Protein AF-A0A238UVA6-F1 (afdb_monomer_lite)

Structure (mmCIF, N/CA/C/O backbone):
data_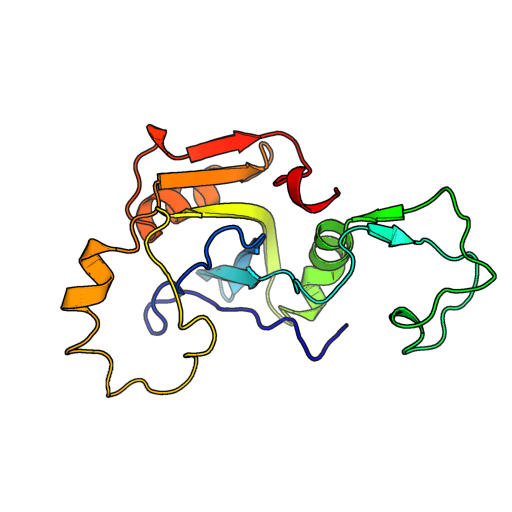AF-A0A238UVA6-F1
#
_entry.id   AF-A0A238UVA6-F1
#
loop_
_atom_site.group_PDB
_atom_site.id
_atom_site.type_symbol
_atom_site.label_atom_id
_atom_site.label_alt_id
_atom_site.label_comp_id
_atom_site.label_asym_id
_atom_site.label_entity_id
_atom_site.label_seq_id
_atom_site.pdbx_PDB_ins_code
_atom_site.Cartn_x
_atom_site.Cartn_y
_atom_site.Cartn_z
_atom_site.occupancy
_atom_site.B_iso_or_equiv
_atom_site.auth_seq_id
_atom_site.auth_comp_id
_atom_site.auth_asym_id
_atom_site.auth_atom_id
_atom_site.pdbx_PDB_model_num
ATOM 1 N N . MET A 1 1 ? 17.802 -3.949 1.733 1.00 54.19 1 MET A N 1
ATOM 2 C CA . MET A 1 1 ? 16.326 -3.912 1.688 1.00 54.19 1 MET A CA 1
ATOM 3 C C . MET A 1 1 ? 15.683 -3.205 2.889 1.00 54.19 1 MET A C 1
ATOM 5 O O . MET A 1 1 ? 14.629 -2.631 2.682 1.00 54.19 1 MET A O 1
ATOM 9 N N . LEU A 1 2 ? 16.267 -3.172 4.104 1.00 46.09 2 LEU A N 1
ATOM 10 C CA . LEU A 1 2 ? 15.584 -2.554 5.263 1.00 46.09 2 LEU A CA 1
ATOM 11 C C . LEU A 1 2 ? 15.647 -1.012 5.454 1.00 46.09 2 LEU A C 1
ATOM 13 O O . LEU A 1 2 ? 14.762 -0.526 6.142 1.00 46.09 2 LEU A O 1
ATOM 17 N N . PRO A 1 3 ? 16.572 -0.197 4.897 1.00 49.69 3 PRO A N 1
ATOM 18 C CA . PRO A 1 3 ? 16.581 1.239 5.224 1.00 49.69 3 PRO A CA 1
ATOM 19 C C . PRO A 1 3 ? 15.683 2.135 4.337 1.00 49.69 3 PRO A C 1
ATOM 21 O O . PRO A 1 3 ? 15.864 3.346 4.357 1.00 49.69 3 PRO A O 1
ATOM 24 N N . THR A 1 4 ? 14.744 1.599 3.540 1.00 63.38 4 THR A N 1
ATOM 25 C CA . THR A 1 4 ? 13.939 2.426 2.595 1.00 63.38 4 THR A CA 1
ATOM 26 C C . THR A 1 4 ? 12.427 2.184 2.653 1.00 63.38 4 THR A C 1
ATOM 28 O O . THR A 1 4 ? 11.661 2.999 2.150 1.00 63.38 4 THR A O 1
ATOM 31 N N . LEU A 1 5 ? 11.969 1.091 3.269 1.00 84.12 5 LEU A N 1
ATOM 32 C CA . LEU A 1 5 ? 10.541 0.789 3.379 1.00 84.12 5 LEU A CA 1
ATOM 33 C C . LEU A 1 5 ? 10.020 1.280 4.727 1.00 84.12 5 LEU A C 1
ATOM 35 O O . LEU A 1 5 ? 10.304 0.673 5.757 1.00 84.12 5 LEU A O 1
ATOM 39 N N . THR A 1 6 ? 9.240 2.356 4.703 1.00 85.50 6 THR A N 1
ATOM 40 C CA . THR A 1 6 ? 8.590 2.909 5.895 1.00 85.50 6 THR A CA 1
ATOM 41 C C . THR A 1 6 ? 7.079 2.743 5.764 1.00 85.50 6 THR A C 1
ATOM 43 O O . THR A 1 6 ? 6.469 3.430 4.937 1.00 85.50 6 THR A O 1
ATOM 46 N N . PRO A 1 7 ? 6.458 1.842 6.546 1.00 90.81 7 PRO A N 1
ATOM 47 C CA . PRO A 1 7 ? 5.009 1.777 6.655 1.00 90.81 7 PRO A CA 1
ATOM 48 C C . PRO A 1 7 ? 4.429 3.085 7.186 1.00 90.81 7 PRO A C 1
ATOM 50 O O . PRO A 1 7 ? 4.879 3.599 8.208 1.00 90.81 7 PRO A O 1
ATOM 53 N N . LEU A 1 8 ? 3.407 3.604 6.511 1.00 90.19 8 LEU A N 1
ATOM 54 C CA . LEU A 1 8 ? 2.611 4.730 6.989 1.00 90.19 8 LEU A CA 1
ATOM 55 C C . LEU A 1 8 ? 1.230 4.219 7.376 1.00 90.19 8 LEU A C 1
ATOM 57 O O . LEU A 1 8 ? 0.404 3.944 6.505 1.00 90.19 8 LEU A O 1
ATOM 61 N N . THR A 1 9 ? 1.015 4.055 8.677 1.00 89.00 9 THR A N 1
ATOM 62 C CA . THR A 1 9 ? -0.260 3.607 9.240 1.00 89.00 9 THR A CA 1
ATOM 63 C C . THR A 1 9 ? -1.228 4.773 9.361 1.00 89.00 9 THR A C 1
ATOM 65 O O . THR A 1 9 ? -0.865 5.844 9.838 1.00 89.00 9 THR A O 1
ATOM 68 N N . PHE A 1 10 ? -2.458 4.532 8.928 1.00 83.06 10 PHE A N 1
ATOM 69 C CA . PHE A 1 10 ? -3.597 5.413 9.102 1.00 83.06 10 PHE A CA 1
ATOM 70 C C . PHE A 1 10 ? -4.392 4.982 10.341 1.00 83.06 10 PHE A C 1
ATOM 72 O O . PHE A 1 10 ? -4.800 3.823 10.456 1.00 83.06 10 PHE A O 1
ATOM 79 N N . ASP A 1 11 ? -4.600 5.915 11.266 1.00 80.19 11 ASP A N 1
ATOM 80 C CA . ASP A 1 11 ? -5.385 5.736 12.489 1.00 80.19 11 ASP A CA 1
ATOM 81 C C . ASP A 1 11 ? -5.971 7.096 12.948 1.00 80.19 11 ASP A C 1
ATOM 83 O O . ASP A 1 11 ? -5.669 8.130 12.351 1.00 80.19 11 ASP A O 1
ATOM 87 N N . PRO A 1 12 ? -6.822 7.164 13.992 1.00 74.88 12 PRO A N 1
ATOM 88 C CA . PRO A 1 12 ? -7.400 8.438 14.436 1.00 74.88 12 PRO A CA 1
ATOM 89 C C . PRO A 1 12 ? -6.387 9.529 14.831 1.00 74.88 12 PRO A C 1
ATOM 91 O O . PRO A 1 12 ? -6.748 10.705 14.855 1.00 74.88 12 PRO A O 1
ATOM 94 N N . ALA A 1 13 ? -5.148 9.163 15.169 1.00 75.12 13 ALA A N 1
ATOM 95 C CA . ALA A 1 13 ? -4.071 10.094 15.497 1.00 75.12 13 ALA A CA 1
ATOM 96 C C . ALA A 1 13 ? -3.196 10.450 14.277 1.00 75.12 13 ALA A C 1
ATOM 98 O O . ALA A 1 13 ? -2.538 11.492 14.290 1.00 75.12 13 ALA A O 1
ATOM 99 N N . HIS A 1 14 ? -3.212 9.632 13.222 1.00 76.12 14 HIS A N 1
ATOM 100 C CA . HIS A 1 14 ? -2.408 9.790 12.013 1.00 76.12 14 HIS A CA 1
ATOM 101 C C . HIS A 1 14 ? -3.306 9.763 10.766 1.00 76.12 14 HIS A C 1
ATOM 103 O O . HIS A 1 14 ? -3.745 8.684 10.364 1.00 76.12 14 HIS A O 1
ATOM 109 N N . PRO A 1 15 ? -3.584 10.919 10.128 1.00 79.81 15 PRO A N 1
ATOM 110 C CA . PRO A 1 15 ? -4.474 10.983 8.972 1.00 79.81 15 PRO A CA 1
ATOM 111 C C . PRO A 1 15 ? -3.913 10.214 7.771 1.00 79.81 15 PRO A C 1
ATOM 113 O O . PRO A 1 15 ? -2.716 9.925 7.694 1.00 79.81 15 PRO A O 1
ATOM 116 N N . PHE A 1 16 ? -4.788 9.904 6.812 1.00 81.81 16 PHE A N 1
ATOM 117 C CA . PHE A 1 16 ? -4.413 9.126 5.638 1.00 81.81 16 PHE A CA 1
ATOM 118 C C . PHE A 1 16 ? -3.278 9.818 4.859 1.00 81.81 16 PHE A C 1
ATOM 120 O O . PHE A 1 16 ? -3.359 11.021 4.583 1.00 81.81 16 PHE A O 1
ATOM 127 N N . PRO A 1 17 ? -2.194 9.098 4.514 1.00 79.31 17 PRO A N 1
ATOM 128 C CA . PRO A 1 17 ? -1.012 9.722 3.941 1.00 79.31 17 PRO A CA 1
ATOM 129 C C . PRO A 1 17 ? -1.255 10.175 2.497 1.00 79.31 17 PRO A C 1
ATOM 131 O O . PRO A 1 17 ? -1.907 9.492 1.707 1.00 79.31 17 PRO A O 1
ATOM 134 N N . PHE A 1 18 ? -0.627 11.281 2.094 1.00 82.69 18 PHE A N 1
ATOM 135 C CA . PHE A 1 18 ? -0.629 11.701 0.692 1.00 82.69 18 PHE A CA 1
ATOM 136 C C . PHE A 1 18 ? 0.023 10.640 -0.207 1.00 82.69 18 PHE A C 1
ATOM 138 O O . PHE A 1 18 ? 1.206 10.337 -0.043 1.00 82.69 18 PHE A O 1
ATOM 145 N N . ILE A 1 19 ? -0.719 10.100 -1.181 1.00 86.06 19 ILE A N 1
ATOM 146 C CA . ILE A 1 19 ? -0.203 9.136 -2.169 1.00 86.06 19 ILE A CA 1
ATOM 147 C C . ILE A 1 19 ? 0.433 9.865 -3.360 1.00 86.06 19 ILE A C 1
ATOM 149 O O . ILE A 1 19 ? -0.250 10.638 -4.040 1.00 86.06 19 ILE A O 1
ATOM 153 N N . SER A 1 20 ? 1.715 9.600 -3.626 1.00 84.12 20 SER A N 1
ATOM 154 C CA . SER A 1 20 ? 2.446 10.148 -4.776 1.00 84.12 20 SER A CA 1
ATOM 155 C C . SER A 1 20 ? 1.806 9.732 -6.105 1.00 84.12 20 SER A C 1
ATOM 157 O O . SER A 1 20 ? 1.300 8.618 -6.237 1.00 84.12 20 SER A O 1
ATOM 159 N N . ASN A 1 21 ? 1.843 10.627 -7.093 1.00 88.31 21 ASN A N 1
ATOM 160 C CA . ASN A 1 21 ? 1.360 10.331 -8.439 1.00 88.31 21 ASN A CA 1
ATOM 161 C C . ASN A 1 21 ? 2.185 9.202 -9.071 1.00 88.31 21 ASN A C 1
ATOM 163 O O . ASN A 1 21 ? 3.404 9.207 -8.952 1.00 88.31 21 ASN A O 1
ATOM 167 N N . LEU A 1 22 ? 1.517 8.260 -9.734 1.00 89.69 22 LEU A N 1
ATOM 168 C CA . LEU A 1 22 ? 2.092 7.101 -10.419 1.00 89.69 22 LEU A CA 1
ATOM 169 C C . LEU A 1 22 ? 2.966 6.183 -9.547 1.00 89.69 22 LEU A C 1
ATOM 171 O O . LEU A 1 22 ? 3.536 5.226 -10.056 1.00 89.69 22 LEU A O 1
ATOM 175 N N . SER A 1 23 ? 3.013 6.395 -8.233 1.00 87.06 23 SER A N 1
ATOM 176 C CA . SER A 1 23 ? 3.750 5.526 -7.324 1.00 87.06 23 SER A CA 1
ATOM 177 C C . SER A 1 23 ? 2.975 4.240 -7.077 1.00 87.06 23 SER A C 1
ATOM 179 O O . SER A 1 23 ? 1.838 4.266 -6.599 1.00 87.06 23 SER A O 1
ATOM 181 N N . LEU A 1 24 ? 3.637 3.110 -7.310 1.00 93.19 24 LEU A N 1
ATOM 182 C CA . LEU A 1 24 ? 3.149 1.809 -6.875 1.00 93.19 24 LEU A CA 1
ATOM 183 C C . LEU A 1 24 ? 3.279 1.686 -5.351 1.00 93.19 24 LEU A C 1
ATOM 185 O O . LEU A 1 24 ? 4.289 2.082 -4.759 1.00 93.19 24 LEU A O 1
ATOM 189 N N . SER A 1 25 ? 2.238 1.178 -4.702 1.00 94.75 25 SER A N 1
ATOM 190 C CA . SER A 1 25 ? 2.169 1.029 -3.249 1.00 94.75 25 SER A CA 1
ATOM 191 C C . SER A 1 25 ? 1.503 -0.288 -2.861 1.00 94.75 25 SER A C 1
ATOM 193 O O . SER A 1 25 ? 0.709 -0.840 -3.618 1.00 94.75 25 SER A O 1
ATOM 195 N N . LEU A 1 26 ? 1.813 -0.770 -1.660 1.00 96.44 26 LEU A N 1
ATOM 196 C CA . LEU A 1 26 ? 1.077 -1.840 -0.996 1.00 96.44 26 LEU A CA 1
ATOM 197 C C . LEU A 1 26 ? 0.107 -1.239 0.015 1.00 96.44 26 LEU A C 1
ATOM 199 O O . LEU A 1 26 ? 0.479 -0.387 0.829 1.00 96.44 26 LEU A O 1
ATOM 203 N N . ALA A 1 27 ? -1.125 -1.710 -0.064 1.00 96.38 27 ALA A N 1
ATOM 204 C CA . ALA A 1 27 ? -2.200 -1.548 0.888 1.00 96.38 27 ALA A CA 1
ATOM 205 C C . ALA A 1 27 ? -2.146 -2.742 1.848 1.00 96.38 27 ALA A C 1
ATOM 207 O O . ALA A 1 27 ? -2.425 -3.867 1.442 1.00 96.38 27 ALA A O 1
ATOM 208 N N . VAL A 1 28 ? -1.742 -2.510 3.097 1.00 96.94 28 VAL A N 1
ATOM 209 C CA . VAL A 1 28 ? -1.584 -3.568 4.101 1.00 96.94 28 VAL A CA 1
ATOM 210 C C . VAL A 1 28 ? -2.660 -3.414 5.162 1.00 96.94 28 VAL A C 1
ATOM 212 O O . VAL A 1 28 ? -2.711 -2.400 5.860 1.00 96.94 28 VAL A O 1
ATOM 215 N N . LEU A 1 29 ? -3.514 -4.426 5.286 1.00 95.75 29 LEU A N 1
ATOM 216 C CA . LEU A 1 29 ? -4.506 -4.512 6.347 1.00 95.75 29 LEU A CA 1
ATOM 217 C C . LEU A 1 29 ? -3.936 -5.374 7.468 1.00 95.75 29 LEU A C 1
ATOM 219 O O . LEU A 1 29 ? -3.623 -6.545 7.261 1.00 95.75 29 LEU A O 1
ATOM 223 N N . THR A 1 30 ? -3.812 -4.804 8.659 1.00 96.12 30 THR A N 1
ATOM 224 C CA . THR A 1 30 ? -3.356 -5.523 9.853 1.00 96.12 30 THR A CA 1
ATOM 225 C C . THR A 1 30 ? -4.430 -5.524 10.928 1.00 96.12 30 THR A C 1
ATOM 227 O O . THR A 1 30 ? -5.334 -4.688 10.904 1.00 96.12 30 THR A O 1
ATOM 230 N N . VAL A 1 31 ? -4.343 -6.454 11.874 1.00 95.19 31 VAL A N 1
ATOM 231 C CA . VAL A 1 31 ? -5.136 -6.445 13.103 1.00 95.19 31 VAL A CA 1
ATOM 232 C C . VAL A 1 31 ? -4.217 -6.473 14.320 1.00 95.19 31 VAL A C 1
ATOM 234 O O . VAL A 1 31 ? -3.269 -7.254 14.397 1.00 95.19 31 VAL A O 1
ATOM 237 N N . ASP A 1 32 ? -4.513 -5.581 15.259 1.00 92.88 32 ASP A N 1
ATOM 238 C CA . ASP A 1 32 ? -3.768 -5.362 16.496 1.00 92.88 32 ASP A CA 1
ATOM 239 C C . ASP A 1 32 ? -4.780 -5.179 17.634 1.00 92.88 32 ASP A C 1
ATOM 241 O O . ASP A 1 32 ? -5.630 -4.287 17.569 1.00 92.88 32 ASP A O 1
ATOM 245 N N . ASP A 1 33 ? -4.773 -6.086 18.614 1.00 91.12 33 ASP A N 1
ATOM 246 C CA . ASP A 1 33 ? -5.761 -6.153 19.705 1.00 91.12 33 ASP A CA 1
ATOM 247 C C . ASP A 1 33 ? -7.231 -6.049 19.235 1.00 91.12 33 ASP A C 1
ATOM 249 O O . ASP A 1 33 ? -8.069 -5.360 19.818 1.00 91.12 33 ASP A O 1
ATOM 253 N N . GLY A 1 34 ? -7.557 -6.731 18.130 1.00 91.06 34 GLY A N 1
ATOM 254 C CA . GLY A 1 34 ? -8.903 -6.745 17.539 1.00 91.06 34 GLY A CA 1
ATOM 255 C C . GLY A 1 34 ? -9.274 -5.484 16.751 1.00 91.06 34 GLY A C 1
ATOM 256 O O . GLY A 1 34 ? -10.367 -5.417 16.189 1.00 91.06 34 GLY A O 1
ATOM 257 N N . THR A 1 35 ? -8.373 -4.504 16.662 1.00 91.12 35 THR A N 1
ATOM 258 C CA . THR A 1 35 ? -8.554 -3.289 15.864 1.00 91.12 35 THR A CA 1
ATOM 259 C C . THR A 1 35 ? -7.849 -3.442 14.524 1.00 91.12 35 THR A C 1
ATOM 261 O O . THR A 1 35 ? -6.638 -3.663 14.476 1.00 91.12 35 THR A O 1
ATOM 264 N N . LYS A 1 36 ? -8.594 -3.307 13.422 1.00 92.25 36 LYS A N 1
ATOM 265 C CA . LYS A 1 36 ? -8.004 -3.276 12.080 1.00 92.25 36 LYS A CA 1
ATOM 266 C C . LYS A 1 36 ? -7.294 -1.945 11.839 1.00 92.25 36 LYS A C 1
ATOM 268 O O . LYS A 1 36 ? -7.835 -0.889 12.162 1.00 92.25 36 LYS A O 1
ATOM 273 N N . LYS A 1 37 ? -6.105 -1.998 11.245 1.00 91.94 37 LYS A N 1
ATOM 274 C CA . LYS A 1 37 ? -5.305 -0.834 10.854 1.00 91.94 37 LYS A CA 1
ATOM 275 C C . LYS A 1 37 ? -4.917 -0.954 9.393 1.00 91.94 37 LYS A C 1
ATOM 277 O O . LYS A 1 37 ? -4.526 -2.028 8.935 1.00 91.94 37 LYS A O 1
ATOM 282 N N . PHE A 1 38 ? -5.005 0.162 8.683 1.00 92.75 38 PHE A N 1
ATOM 283 C CA . PHE A 1 38 ? -4.548 0.253 7.308 1.00 92.75 38 PHE A CA 1
ATOM 284 C C . PHE A 1 38 ? -3.181 0.919 7.260 1.00 92.75 38 PHE A C 1
ATOM 286 O O . PHE A 1 38 ? -2.974 1.962 7.880 1.00 92.75 38 PHE A O 1
ATOM 293 N N . SER A 1 39 ? -2.266 0.357 6.482 1.00 93.69 39 SER A N 1
ATOM 294 C CA . SER A 1 39 ? -0.935 0.914 6.313 1.00 93.69 39 SER A CA 1
ATOM 295 C C . SER A 1 39 ? -0.528 0.915 4.851 1.00 93.69 39 SER A C 1
ATOM 297 O O . SER A 1 39 ? -0.695 -0.067 4.133 1.00 93.69 39 SER A O 1
ATOM 299 N N . ARG A 1 40 ? 0.071 2.021 4.417 1.00 93.69 40 ARG A N 1
ATOM 300 C CA . ARG A 1 40 ? 0.687 2.129 3.098 1.00 93.69 40 ARG A CA 1
ATOM 301 C C . ARG A 1 40 ? 2.166 1.789 3.175 1.00 93.69 40 ARG A C 1
ATOM 303 O O . ARG A 1 40 ? 2.892 2.395 3.961 1.00 93.69 40 ARG A O 1
ATOM 310 N N . VAL A 1 41 ? 2.643 0.952 2.260 1.00 94.38 41 VAL A N 1
ATOM 311 C CA . VAL A 1 41 ? 4.077 0.794 1.980 1.00 94.38 41 VAL A CA 1
ATOM 312 C C . VAL A 1 41 ? 4.349 1.240 0.546 1.00 94.38 41 VAL A C 1
ATOM 314 O O . VAL A 1 41 ? 3.907 0.596 -0.399 1.00 94.38 41 VAL A O 1
ATOM 317 N N . LYS A 1 42 ? 5.063 2.357 0.366 1.00 92.50 42 LYS A N 1
ATOM 318 C CA . LYS A 1 42 ? 5.469 2.824 -0.969 1.00 92.50 42 LYS A CA 1
ATOM 319 C C . LYS A 1 42 ? 6.599 1.938 -1.497 1.00 92.50 42 LYS A C 1
ATOM 321 O O . LYS A 1 42 ? 7.553 1.665 -0.765 1.00 92.50 42 LYS A O 1
ATOM 326 N N . LEU A 1 43 ? 6.512 1.520 -2.759 1.00 91.19 43 LEU A N 1
ATOM 327 C CA . LEU A 1 43 ? 7.617 0.822 -3.406 1.00 91.19 43 LEU A CA 1
ATOM 328 C C . LEU A 1 43 ? 8.770 1.793 -3.712 1.00 91.19 43 LEU A C 1
ATOM 330 O O . LEU A 1 43 ? 8.524 2.922 -4.140 1.00 91.19 43 LEU A O 1
ATOM 334 N N . PRO A 1 44 ? 10.031 1.378 -3.505 1.00 87.62 44 PRO A N 1
ATOM 335 C CA . PRO A 1 44 ? 11.183 2.216 -3.790 1.00 87.62 44 PRO A CA 1
ATOM 336 C C . PRO A 1 44 ? 11.405 2.317 -5.303 1.00 87.62 44 PRO A C 1
ATOM 338 O O . PRO A 1 44 ? 11.697 1.324 -5.962 1.00 87.62 44 PRO A O 1
ATOM 341 N N . GLU A 1 45 ? 11.304 3.532 -5.840 1.00 83.00 45 GLU A N 1
ATOM 342 C CA . GLU A 1 45 ? 11.483 3.832 -7.272 1.00 83.00 45 GLU A CA 1
ATOM 343 C C . GLU A 1 45 ? 12.961 3.824 -7.701 1.00 83.00 45 GLU A C 1
ATOM 345 O O . GLU A 1 45 ? 13.282 3.684 -8.875 1.00 83.00 45 GLU A O 1
ATOM 350 N N . ASN A 1 46 ? 13.891 3.917 -6.746 1.00 80.81 46 ASN A N 1
ATOM 351 C CA . ASN A 1 46 ? 15.333 3.833 -6.991 1.00 80.81 46 ASN A CA 1
ATOM 352 C C . ASN A 1 46 ? 15.849 2.386 -7.124 1.00 80.81 46 ASN A C 1
ATOM 354 O O . ASN A 1 46 ? 17.057 2.152 -7.045 1.00 80.81 46 ASN A O 1
ATOM 358 N N . ARG A 1 47 ? 14.951 1.405 -7.263 1.00 80.62 47 ARG A N 1
ATOM 359 C CA . ARG A 1 47 ? 15.269 -0.021 -7.374 1.00 80.62 47 ARG A CA 1
ATOM 360 C C . ARG A 1 47 ? 14.634 -0.600 -8.639 1.00 80.62 47 ARG A C 1
ATOM 362 O O . ARG A 1 47 ? 13.493 -0.257 -8.938 1.00 80.62 47 ARG A O 1
ATOM 369 N N . PRO A 1 48 ? 15.319 -1.512 -9.357 1.00 85.69 48 PRO A N 1
ATOM 370 C CA . PRO A 1 48 ? 14.703 -2.231 -10.463 1.00 85.69 48 PRO A CA 1
ATOM 371 C C . PRO A 1 48 ? 13.453 -2.973 -9.993 1.00 85.69 48 PRO A C 1
ATOM 373 O O . PRO A 1 48 ? 13.482 -3.690 -8.990 1.00 85.69 48 PRO A O 1
ATOM 376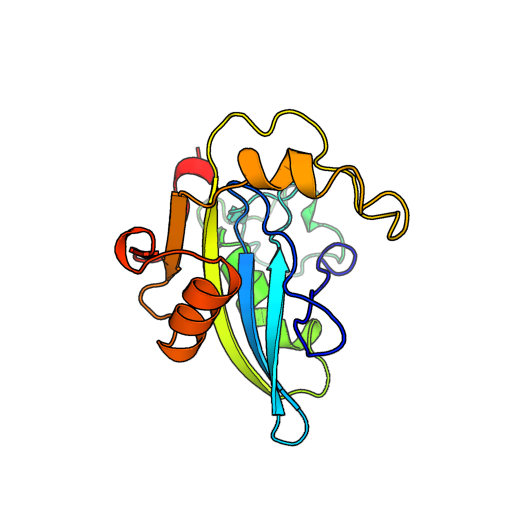 N N . ARG A 1 49 ? 12.357 -2.821 -10.739 1.00 87.94 49 ARG A N 1
ATOM 377 C CA . ARG A 1 49 ? 11.100 -3.506 -10.431 1.00 87.94 49 ARG A CA 1
ATOM 378 C C . ARG A 1 49 ? 11.162 -5.010 -10.717 1.00 87.94 49 ARG A C 1
ATOM 380 O O . ARG A 1 49 ? 10.459 -5.782 -10.071 1.00 87.94 49 ARG A O 1
ATOM 387 N N . LEU A 1 50 ? 1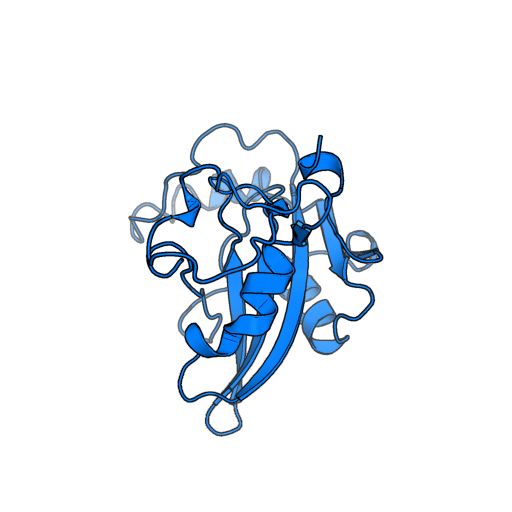2.020 -5.431 -11.647 1.00 88.56 50 LEU A N 1
ATOM 388 C CA . LEU A 1 50 ? 12.381 -6.832 -11.866 1.00 88.56 50 LEU A CA 1
ATOM 389 C C . LEU A 1 50 ? 13.712 -7.126 -11.182 1.00 88.56 50 LEU A C 1
ATOM 391 O O . LEU A 1 50 ? 14.747 -6.575 -11.551 1.00 88.56 50 LEU A O 1
ATOM 395 N N . ILE A 1 51 ? 13.676 -8.012 -10.195 1.00 86.00 51 ILE A N 1
ATOM 396 C CA . ILE A 1 51 ? 14.853 -8.469 -9.465 1.00 86.00 51 ILE A CA 1
ATOM 397 C C . ILE A 1 51 ? 15.288 -9.805 -10.079 1.00 86.00 51 ILE A C 1
ATOM 399 O O . ILE A 1 51 ? 14.482 -10.740 -10.087 1.00 86.00 51 ILE A O 1
ATOM 403 N N . PRO A 1 52 ? 16.524 -9.927 -10.595 1.00 84.31 52 PRO A N 1
ATOM 404 C CA . PRO A 1 52 ? 17.018 -11.191 -11.126 1.00 84.31 52 PRO A CA 1
ATOM 405 C C . PRO A 1 52 ? 17.142 -12.232 -10.011 1.00 84.31 52 PRO A C 1
ATOM 407 O O . PRO A 1 52 ? 17.591 -11.929 -8.902 1.00 84.31 52 PRO A O 1
ATOM 410 N N . ILE A 1 53 ? 16.759 -13.470 -10.314 1.00 81.94 53 ILE A N 1
ATOM 411 C CA . ILE A 1 53 ? 16.972 -14.609 -9.425 1.00 81.94 53 ILE A CA 1
ATOM 412 C C . ILE A 1 53 ? 18.386 -15.132 -9.670 1.00 81.94 53 ILE A C 1
ATOM 414 O O . ILE A 1 53 ? 18.793 -15.408 -10.797 1.00 81.94 53 ILE A O 1
ATOM 418 N N . VAL A 1 54 ? 19.145 -15.247 -8.590 1.00 72.00 54 VAL A N 1
ATOM 419 C CA . VAL A 1 54 ? 20.523 -15.731 -8.607 1.00 72.00 54 VAL A CA 1
ATOM 420 C C . VAL A 1 54 ? 20.563 -17.109 -7.970 1.00 72.00 54 VAL A C 1
ATOM 422 O O . VAL A 1 54 ? 20.014 -17.314 -6.886 1.00 72.00 54 VAL A O 1
ATOM 425 N N . ASP A 1 55 ? 21.201 -18.059 -8.645 1.00 64.00 55 ASP A N 1
ATOM 426 C CA . ASP A 1 55 ? 21.402 -19.392 -8.092 1.00 64.00 55 ASP A CA 1
ATOM 427 C C . ASP A 1 55 ? 22.619 -19.353 -7.145 1.00 64.00 55 ASP A C 1
ATOM 429 O O . ASP A 1 55 ? 23.749 -19.120 -7.574 1.00 64.00 55 ASP A O 1
ATOM 433 N N . GLY A 1 56 ? 22.393 -19.551 -5.838 1.00 62.22 56 GLY A N 1
ATOM 434 C CA . GLY A 1 56 ? 23.441 -19.582 -4.802 1.00 62.22 56 GLY A CA 1
ATOM 435 C C . GLY A 1 56 ? 23.229 -18.601 -3.639 1.00 62.22 56 GLY A C 1
ATOM 436 O O . GLY A 1 56 ? 22.222 -17.900 -3.562 1.00 62.22 56 GLY A O 1
ATOM 437 N N . GLU A 1 57 ? 24.172 -18.560 -2.690 1.00 56.41 57 GLU A N 1
ATOM 438 C CA . GLU A 1 57 ? 24.135 -17.593 -1.584 1.00 56.41 57 GLU A CA 1
ATOM 439 C C . GLU A 1 57 ? 24.431 -16.179 -2.097 1.00 56.41 57 GLU A C 1
ATOM 441 O O . GLU A 1 57 ? 25.513 -15.903 -2.613 1.00 56.41 57 GLU A O 1
ATOM 446 N N . VAL A 1 58 ? 23.482 -15.260 -1.911 1.00 57.16 58 VAL A N 1
ATOM 447 C CA . VAL A 1 58 ? 23.681 -13.834 -2.197 1.00 57.16 58 VAL A CA 1
ATOM 448 C C . VAL A 1 58 ? 24.332 -13.184 -0.979 1.00 57.16 58 VAL A C 1
ATOM 450 O O . VAL A 1 58 ? 23.714 -13.164 0.093 1.00 57.16 58 VAL A O 1
ATOM 453 N N . PRO A 1 59 ? 25.545 -12.613 -1.089 1.00 54.28 59 PRO A N 1
ATOM 454 C CA . PRO A 1 59 ? 26.125 -11.850 0.006 1.00 54.28 59 PRO A CA 1
ATOM 455 C C . PRO A 1 59 ? 25.187 -10.700 0.400 1.00 54.28 59 PRO A C 1
ATOM 457 O O . PRO A 1 59 ? 24.656 -9.994 -0.464 1.00 54.28 59 PRO A O 1
ATOM 460 N N . ARG A 1 60 ? 24.976 -10.479 1.707 1.00 53.41 60 ARG A N 1
ATOM 461 C CA . ARG A 1 60 ? 24.200 -9.322 2.194 1.00 53.41 60 ARG A CA 1
ATOM 462 C C . ARG A 1 60 ? 24.789 -8.036 1.609 1.00 53.41 60 ARG A C 1
ATOM 464 O O . ARG A 1 60 ? 25.907 -7.673 1.948 1.00 53.41 60 ARG A O 1
ATOM 471 N N . GLY A 1 61 ? 24.013 -7.351 0.769 1.00 54.03 61 GLY A N 1
ATOM 472 C CA . GLY A 1 61 ? 24.414 -6.097 0.119 1.00 54.03 61 GLY A CA 1
ATOM 473 C C . GLY A 1 61 ? 24.706 -6.202 -1.381 1.00 54.03 61 GLY A C 1
ATOM 474 O O . GLY A 1 61 ? 24.851 -5.169 -2.016 1.00 54.03 61 GLY A O 1
ATOM 475 N N . ALA A 1 62 ? 24.714 -7.400 -1.975 1.00 52.88 62 ALA A N 1
ATOM 476 C CA . ALA A 1 62 ? 25.019 -7.584 -3.401 1.00 52.88 62 ALA A CA 1
ATOM 477 C C . ALA A 1 62 ? 23.849 -7.285 -4.365 1.00 52.88 62 ALA A C 1
ATOM 479 O O . ALA A 1 62 ? 23.994 -7.451 -5.567 1.00 52.88 62 ALA A O 1
ATOM 480 N N . ILE A 1 63 ? 22.694 -6.825 -3.869 1.00 53.41 63 ILE A N 1
ATOM 481 C CA . ILE A 1 63 ? 21.544 -6.438 -4.715 1.00 53.41 63 ILE A CA 1
ATOM 482 C C . ILE A 1 63 ? 21.820 -5.222 -5.614 1.00 53.41 63 ILE A C 1
ATOM 484 O O . ILE A 1 63 ? 21.027 -4.949 -6.509 1.00 53.41 63 ILE A O 1
ATOM 488 N N . ASP A 1 64 ? 22.908 -4.495 -5.357 1.00 51.03 64 ASP A N 1
ATOM 489 C CA . ASP A 1 64 ? 23.325 -3.324 -6.136 1.00 51.03 64 ASP A CA 1
ATOM 490 C C . ASP A 1 64 ? 24.367 -3.672 -7.221 1.00 51.03 64 ASP A C 1
ATOM 492 O O . ASP A 1 64 ? 24.710 -2.819 -8.034 1.00 51.03 64 ASP A O 1
ATOM 496 N N . GLU A 1 65 ? 24.835 -4.926 -7.278 1.00 52.69 65 GLU A N 1
ATOM 497 C CA . GLU A 1 65 ? 25.843 -5.399 -8.232 1.00 52.69 65 GLU A CA 1
ATOM 498 C C . GLU A 1 65 ? 25.258 -6.531 -9.102 1.00 52.69 65 GLU A C 1
ATOM 500 O O . GLU A 1 65 ? 24.666 -7.477 -8.569 1.00 52.69 65 GLU A O 1
ATOM 505 N N . PRO A 1 66 ? 25.428 -6.500 -10.437 1.00 51.88 66 PRO A N 1
ATOM 506 C CA . PRO A 1 66 ? 25.030 -7.608 -11.296 1.00 51.88 66 PRO A CA 1
ATOM 507 C C . PRO A 1 66 ? 25.757 -8.888 -10.868 1.00 51.88 66 PRO A C 1
ATOM 509 O O . PRO A 1 66 ? 26.977 -9.010 -10.990 1.00 51.88 66 PRO A O 1
ATOM 512 N N . SER A 1 67 ? 25.012 -9.862 -10.351 1.00 54.09 67 SER A N 1
ATOM 513 C CA . SER A 1 67 ? 25.583 -11.160 -10.002 1.00 54.09 67 SER A CA 1
ATOM 514 C C . SER A 1 67 ? 25.987 -11.890 -11.279 1.00 54.09 67 SER A C 1
ATOM 516 O O . SER A 1 67 ? 25.148 -12.170 -12.129 1.00 54.09 67 SER A O 1
ATOM 518 N N . GLN A 1 68 ? 27.264 -12.262 -11.396 1.00 54.47 68 GLN A N 1
ATOM 519 C CA . GLN A 1 68 ? 27.783 -13.039 -12.537 1.00 54.47 68 GLN A CA 1
ATOM 520 C C . GLN A 1 68 ? 27.151 -14.443 -12.662 1.00 54.47 68 GLN A C 1
ATOM 522 O O . GLN A 1 68 ? 27.360 -15.120 -13.663 1.00 54.47 68 GLN A O 1
ATOM 527 N N . HIS A 1 69 ? 26.382 -14.865 -11.652 1.00 52.81 69 HIS A N 1
ATOM 528 C CA . HIS A 1 69 ? 25.658 -16.138 -11.572 1.00 52.81 69 HIS A CA 1
ATOM 529 C C . HIS A 1 69 ? 24.127 -15.953 -11.577 1.00 52.81 69 HIS A C 1
ATOM 531 O O . HIS A 1 69 ? 23.397 -16.840 -11.141 1.00 52.81 69 HIS A O 1
ATOM 537 N N . ALA A 1 70 ? 23.625 -14.789 -12.005 1.00 59.44 70 ALA A N 1
ATOM 538 C CA . ALA A 1 70 ? 22.196 -14.627 -12.250 1.00 59.44 70 ALA A CA 1
ATOM 539 C C . ALA A 1 70 ? 21.779 -15.515 -13.425 1.00 59.44 70 ALA A C 1
ATOM 541 O O . ALA A 1 70 ? 22.387 -15.448 -14.495 1.00 59.44 70 ALA A O 1
ATOM 542 N N . ASP A 1 71 ? 20.743 -16.329 -13.226 1.00 59.88 71 ASP A N 1
ATOM 543 C CA . ASP A 1 71 ? 20.088 -17.001 -14.340 1.00 59.88 71 ASP A CA 1
ATOM 544 C C . ASP A 1 71 ? 19.357 -15.911 -15.134 1.00 59.88 71 ASP A C 1
ATOM 546 O O . ASP A 1 71 ? 18.384 -15.324 -14.652 1.00 59.88 71 ASP A O 1
ATOM 550 N N . ALA A 1 72 ? 19.896 -15.568 -16.306 1.00 62.94 72 ALA A N 1
ATOM 551 C CA . ALA A 1 72 ? 19.515 -14.379 -17.072 1.00 62.94 72 ALA A CA 1
ATOM 552 C C . ALA A 1 72 ? 18.035 -14.362 -17.498 1.00 62.94 72 ALA A C 1
ATOM 554 O O . ALA A 1 72 ? 17.535 -13.314 -17.903 1.00 62.94 72 ALA A O 1
ATOM 555 N N . ASP A 1 73 ? 17.340 -15.493 -17.358 1.00 74.31 73 ASP A N 1
ATOM 556 C CA . ASP A 1 73 ? 15.953 -15.678 -17.776 1.00 74.31 73 ASP A CA 1
ATOM 557 C C . ASP A 1 73 ? 14.950 -15.708 -16.604 1.00 74.31 73 ASP A C 1
ATOM 559 O O . ASP A 1 73 ? 13.746 -15.857 -16.826 1.00 74.31 73 ASP A O 1
ATOM 563 N N . LYS A 1 74 ? 15.398 -15.566 -15.345 1.00 83.38 74 LYS A N 1
ATOM 564 C CA . LYS A 1 74 ? 14.524 -15.647 -14.160 1.00 83.38 74 LYS A CA 1
ATOM 565 C C . LYS A 1 74 ? 14.492 -14.345 -13.370 1.00 83.38 74 LYS A C 1
ATOM 567 O O . LYS A 1 74 ? 15.502 -13.889 -12.841 1.00 83.38 74 LYS A O 1
ATOM 572 N N . PHE A 1 75 ? 13.290 -13.805 -13.189 1.00 86.88 75 PHE A N 1
ATOM 573 C CA . PHE A 1 75 ? 13.056 -12.574 -12.438 1.00 86.88 75 PHE A CA 1
ATOM 574 C C . PHE A 1 75 ? 11.881 -12.725 -11.476 1.00 86.88 75 PHE A C 1
ATOM 576 O O . PHE A 1 75 ? 10.952 -13.496 -11.715 1.00 86.88 75 PHE A O 1
ATOM 583 N N . VAL A 1 76 ? 11.904 -11.936 -10.406 1.00 90.44 76 VAL A N 1
ATOM 584 C CA . VAL A 1 76 ? 10.776 -11.740 -9.495 1.00 90.44 76 VAL A CA 1
ATOM 585 C C . VAL A 1 76 ? 10.441 -10.254 -9.400 1.00 90.44 76 VAL A C 1
ATOM 587 O O . VAL A 1 76 ? 11.319 -9.394 -9.466 1.00 90.44 76 VAL A O 1
ATOM 590 N N . ARG A 1 77 ? 9.154 -9.941 -9.260 1.00 92.06 77 ARG A N 1
ATOM 591 C CA . ARG A 1 77 ? 8.672 -8.567 -9.104 1.00 92.06 77 ARG A CA 1
ATOM 592 C C . ARG A 1 77 ? 9.020 -8.026 -7.714 1.00 92.06 77 ARG A C 1
ATOM 594 O O . ARG A 1 77 ? 8.849 -8.733 -6.720 1.00 92.06 77 ARG A O 1
ATOM 601 N N . LEU A 1 78 ? 9.461 -6.774 -7.635 1.00 91.62 78 LEU A N 1
ATOM 602 C CA . LEU A 1 78 ? 9.805 -6.101 -6.380 1.00 91.62 78 LEU A CA 1
ATOM 603 C C . LEU A 1 78 ? 8.616 -6.071 -5.411 1.00 91.62 78 LEU A C 1
ATOM 605 O O . LEU A 1 78 ? 8.787 -6.395 -4.237 1.00 91.62 78 LEU A O 1
ATOM 609 N N . GLU A 1 79 ? 7.413 -5.756 -5.899 1.00 93.56 79 GLU A N 1
ATOM 610 C CA . GLU A 1 79 ? 6.185 -5.787 -5.097 1.00 93.56 79 GLU A CA 1
ATOM 611 C C . GLU A 1 79 ? 5.936 -7.164 -4.478 1.00 93.56 79 GLU A C 1
ATOM 613 O O . GLU A 1 79 ? 5.610 -7.246 -3.298 1.00 93.56 79 GLU A O 1
ATOM 618 N N . ALA A 1 80 ? 6.180 -8.243 -5.227 1.00 93.75 80 ALA A N 1
ATOM 619 C CA . ALA A 1 80 ? 5.977 -9.606 -4.754 1.00 93.75 80 ALA A CA 1
ATOM 620 C C . ALA A 1 80 ? 7.001 -9.982 -3.675 1.00 93.75 80 ALA A C 1
ATOM 622 O O . ALA A 1 80 ? 6.649 -10.622 -2.686 1.00 93.75 80 ALA A O 1
ATOM 623 N N . VAL A 1 81 ? 8.259 -9.544 -3.816 1.00 93.38 81 VAL A N 1
ATOM 624 C CA . VAL A 1 81 ? 9.285 -9.737 -2.778 1.00 93.38 81 VAL A CA 1
ATOM 625 C C . VAL A 1 81 ? 8.911 -8.992 -1.500 1.00 93.38 81 VAL A C 1
ATOM 627 O O . VAL A 1 81 ? 9.033 -9.557 -0.413 1.00 93.38 81 VAL A O 1
ATOM 630 N N . ILE A 1 82 ? 8.446 -7.745 -1.606 1.00 94.06 82 ILE A N 1
ATOM 631 C CA . ILE A 1 82 ? 8.044 -6.958 -0.435 1.00 94.06 82 ILE A CA 1
ATOM 632 C C . ILE A 1 82 ? 6.804 -7.576 0.218 1.00 94.06 82 ILE A C 1
ATOM 634 O O . ILE A 1 82 ? 6.816 -7.788 1.427 1.00 94.06 82 ILE A O 1
ATOM 638 N N . ALA A 1 83 ? 5.778 -7.926 -0.563 1.00 95.12 83 ALA A N 1
ATOM 639 C CA . ALA A 1 83 ? 4.551 -8.543 -0.066 1.00 95.12 83 ALA A CA 1
ATOM 640 C C . ALA A 1 83 ? 4.827 -9.882 0.638 1.00 95.12 83 ALA A C 1
ATOM 642 O O . ALA A 1 83 ? 4.371 -10.092 1.759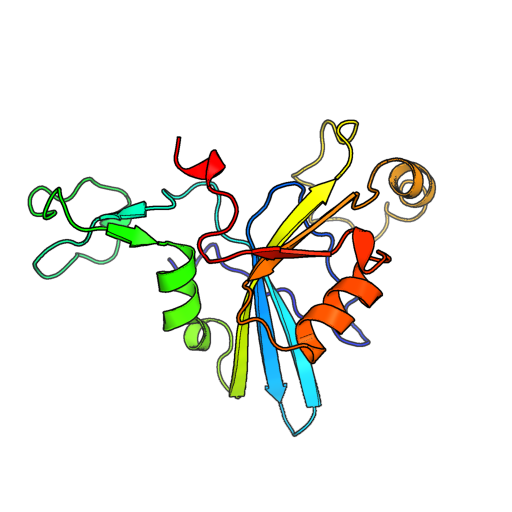 1.00 95.12 83 ALA A O 1
ATOM 643 N N . ALA A 1 84 ? 5.669 -10.745 0.058 1.00 95.00 84 ALA A N 1
ATOM 644 C CA . ALA A 1 84 ? 6.063 -12.017 0.672 1.00 95.00 84 ALA A CA 1
ATOM 645 C C . ALA A 1 84 ? 6.834 -11.850 1.997 1.00 95.00 84 ALA A C 1
ATOM 647 O O . ALA A 1 84 ? 6.890 -12.774 2.806 1.00 95.00 84 ALA A O 1
ATOM 648 N N . ASN A 1 85 ? 7.431 -10.677 2.229 1.00 94.88 85 ASN A N 1
ATOM 649 C CA . ASN A 1 85 ? 8.206 -10.358 3.428 1.00 94.88 85 ASN A CA 1
ATOM 650 C C . ASN A 1 85 ? 7.547 -9.266 4.289 1.00 94.88 85 ASN A C 1
ATOM 652 O O . ASN A 1 85 ? 8.201 -8.701 5.168 1.00 94.88 85 ASN A O 1
ATOM 656 N N . VAL A 1 86 ? 6.260 -8.970 4.070 1.00 95.56 86 VAL A N 1
ATOM 657 C CA . VAL A 1 86 ? 5.559 -7.842 4.705 1.00 95.56 86 VAL A CA 1
ATOM 658 C C . VAL A 1 86 ? 5.564 -7.927 6.235 1.00 95.56 86 VAL A C 1
ATOM 660 O O . VAL A 1 86 ? 5.682 -6.908 6.908 1.00 95.56 86 VAL A O 1
ATOM 663 N N . ASN A 1 87 ? 5.584 -9.137 6.799 1.00 94.38 87 ASN A N 1
ATOM 664 C CA . ASN A 1 87 ? 5.673 -9.372 8.246 1.00 94.38 87 ASN A CA 1
ATOM 665 C C . ASN A 1 87 ? 6.933 -8.768 8.897 1.00 94.38 87 ASN A C 1
ATOM 667 O O . ASN A 1 87 ? 6.927 -8.474 10.089 1.00 94.38 87 ASN A O 1
ATOM 671 N N . LEU A 1 88 ? 8.014 -8.551 8.136 1.00 93.56 88 LEU A N 1
ATOM 672 C CA . LEU A 1 88 ? 9.213 -7.872 8.644 1.00 93.56 88 LEU A CA 1
ATOM 673 C C . LEU A 1 88 ? 8.980 -6.372 8.885 1.00 93.56 88 LEU A C 1
ATOM 675 O O . LEU A 1 88 ? 9.696 -5.768 9.680 1.00 93.56 88 LEU A O 1
ATOM 679 N N . LEU A 1 89 ? 8.007 -5.777 8.188 1.00 93.44 89 LEU A N 1
ATOM 680 C CA . LEU A 1 89 ? 7.616 -4.374 8.333 1.00 93.44 89 LEU A CA 1
ATOM 681 C C . LEU A 1 89 ? 6.553 -4.173 9.419 1.00 93.44 89 LEU A C 1
ATOM 683 O O . LEU A 1 89 ? 6.454 -3.085 9.980 1.00 93.44 89 LEU A O 1
ATOM 687 N N . PHE A 1 90 ? 5.791 -5.221 9.729 1.00 94.38 90 PHE A N 1
ATOM 688 C CA . PHE A 1 90 ? 4.699 -5.207 10.699 1.00 94.38 90 PHE A CA 1
ATOM 689 C C . PHE A 1 90 ? 4.933 -6.254 11.795 1.00 94.38 90 PHE A C 1
ATOM 691 O O . PHE A 1 90 ? 4.179 -7.222 11.907 1.00 94.38 90 PHE A O 1
ATOM 698 N N . PRO A 1 91 ? 6.000 -6.107 12.604 1.00 91.88 91 PRO A N 1
ATOM 699 C CA . PRO A 1 91 ? 6.265 -7.055 13.670 1.00 91.88 91 PRO A CA 1
ATOM 700 C C . PRO A 1 91 ? 5.166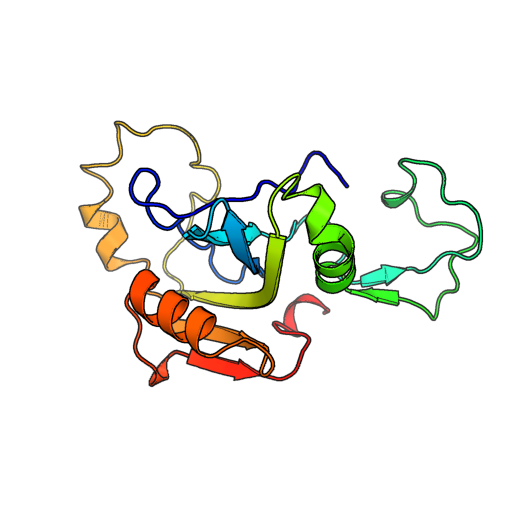 -6.969 14.736 1.00 91.88 91 PRO A C 1
ATOM 702 O O . PRO A 1 91 ? 4.762 -5.879 15.137 1.00 91.88 91 PRO A O 1
ATOM 705 N N . ASN A 1 92 ? 4.762 -8.125 15.262 1.00 92.69 92 ASN A N 1
ATOM 706 C CA . ASN A 1 92 ? 3.812 -8.273 16.375 1.00 92.69 92 ASN A CA 1
ATOM 707 C C . ASN A 1 92 ? 2.340 -7.953 16.069 1.00 92.69 92 ASN A C 1
ATOM 709 O O . ASN A 1 92 ? 1.543 -7.922 17.000 1.00 92.69 92 ASN A O 1
ATOM 713 N N . VAL A 1 93 ? 1.968 -7.770 14.805 1.00 95.25 93 VAL A N 1
ATOM 714 C CA . VAL A 1 93 ? 0.561 -7.680 14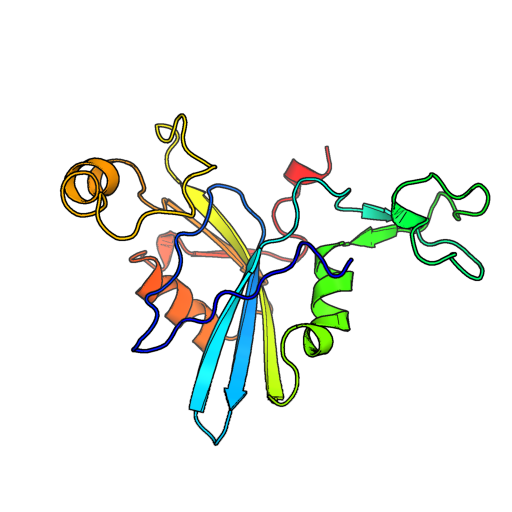.387 1.00 95.25 93 VAL A CA 1
ATOM 715 C C . VAL A 1 93 ? 0.266 -8.756 13.349 1.00 95.25 93 VAL A C 1
ATOM 717 O O . VAL A 1 93 ? 1.173 -9.242 12.671 1.00 95.25 93 VAL A O 1
ATOM 720 N N . GLU A 1 94 ? -0.995 -9.156 13.229 1.00 96.75 94 GLU A N 1
ATOM 721 C CA . GLU A 1 94 ? -1.413 -10.105 12.197 1.00 96.75 94 GLU A CA 1
ATOM 722 C C . GLU A 1 94 ? -1.727 -9.342 10.906 1.00 96.75 94 GLU A C 1
ATOM 724 O O . GLU A 1 94 ? -2.511 -8.393 10.910 1.00 96.75 94 GLU A O 1
ATOM 729 N N . VAL A 1 95 ? -1.104 -9.745 9.797 1.00 97.19 95 VAL A N 1
ATOM 730 C CA . VAL A 1 95 ? -1.388 -9.200 8.464 1.00 97.19 95 VAL A CA 1
ATOM 731 C C . VAL A 1 95 ? -2.549 -9.985 7.859 1.00 97.19 95 VAL A C 1
ATOM 733 O O . VAL A 1 95 ? -2.423 -11.180 7.606 1.00 97.19 95 VAL A O 1
ATOM 736 N N . LEU A 1 96 ? -3.671 -9.307 7.635 1.00 96.50 96 LEU A N 1
ATOM 737 C CA . LEU A 1 96 ? -4.887 -9.879 7.056 1.00 96.50 96 LEU A CA 1
ATOM 738 C C . LEU A 1 96 ? -4.881 -9.824 5.527 1.00 96.50 96 LEU A C 1
ATOM 740 O O . LEU A 1 96 ? -5.399 -10.731 4.884 1.00 96.50 96 LEU A O 1
ATOM 744 N N . ASP A 1 97 ? -4.320 -8.754 4.961 1.00 96.75 97 ASP A N 1
ATOM 745 C CA . ASP A 1 97 ? -4.235 -8.547 3.517 1.00 96.75 97 ASP A CA 1
ATOM 746 C C . ASP A 1 97 ? -3.021 -7.688 3.144 1.00 96.75 97 ASP A C 1
ATOM 748 O O . ASP A 1 97 ? -2.579 -6.838 3.924 1.00 96.75 97 ASP A O 1
ATOM 752 N N . CYS A 1 98 ? -2.487 -7.909 1.943 1.00 97.19 98 CYS A N 1
ATOM 753 C CA . CYS A 1 98 ? -1.426 -7.103 1.353 1.00 97.19 98 CYS A CA 1
ATOM 754 C C . CYS A 1 98 ? -1.635 -7.045 -0.163 1.00 97.19 98 CYS A C 1
ATOM 756 O O . CYS A 1 98 ? -1.246 -7.967 -0.878 1.00 97.19 98 CYS A O 1
ATOM 758 N N . SER A 1 99 ? -2.241 -5.957 -0.631 1.00 97.00 99 SER A N 1
ATOM 759 C CA . SER A 1 99 ? -2.661 -5.792 -2.025 1.00 97.00 99 SER A CA 1
ATOM 760 C C . SER A 1 99 ? -1.959 -4.608 -2.690 1.00 97.00 99 SER A C 1
ATOM 762 O O . SER A 1 99 ? -1.662 -3.601 -2.042 1.00 97.00 99 SER A O 1
ATOM 764 N N . THR A 1 100 ? -1.685 -4.692 -3.991 1.00 97.06 100 THR A N 1
ATOM 765 C CA . THR A 1 100 ? -1.050 -3.597 -4.741 1.00 97.06 100 THR A CA 1
ATOM 766 C C . THR A 1 100 ? -2.070 -2.544 -5.183 1.00 97.06 100 THR A C 1
ATOM 768 O O . THR A 1 100 ? -3.214 -2.853 -5.517 1.00 97.06 100 THR A O 1
ATOM 771 N N . PHE A 1 101 ? -1.655 -1.273 -5.189 1.00 97.12 101 PHE A N 1
ATOM 772 C CA . PHE A 1 101 ? -2.423 -0.178 -5.782 1.00 97.12 101 PHE A CA 1
ATOM 773 C C . PHE A 1 101 ? -1.529 0.929 -6.353 1.00 97.12 101 PHE A C 1
ATOM 775 O O . PHE A 1 101 ? -0.397 1.133 -5.901 1.00 97.12 101 PHE A O 1
ATOM 782 N N . ARG A 1 102 ? -2.047 1.674 -7.334 1.00 95.25 102 ARG A N 1
ATOM 783 C CA . ARG A 1 102 ? -1.385 2.829 -7.966 1.00 95.25 102 ARG A CA 1
ATOM 784 C C . ARG A 1 102 ? -2.382 3.971 -8.142 1.00 95.25 102 ARG A C 1
ATOM 786 O O . ARG A 1 102 ? -3.535 3.758 -8.499 1.00 95.25 102 ARG A O 1
ATOM 793 N N . VAL A 1 103 ? -1.935 5.200 -7.898 1.00 92.94 103 VAL A N 1
ATOM 794 C CA . VAL A 1 103 ? -2.759 6.414 -8.013 1.00 92.94 103 VAL A CA 1
ATOM 795 C C . VAL A 1 103 ? -2.281 7.256 -9.190 1.00 92.94 103 VAL A C 1
ATOM 797 O O . VAL A 1 103 ? -1.093 7.532 -9.300 1.00 92.94 103 VAL A O 1
ATOM 800 N N . THR A 1 104 ? -3.199 7.738 -10.026 1.00 91.44 104 THR A N 1
ATOM 801 C CA . THR A 1 104 ? -2.927 8.780 -11.027 1.00 91.44 104 THR A CA 1
ATOM 802 C C . THR A 1 104 ? -3.606 10.086 -10.619 1.00 91.44 104 THR A C 1
ATOM 804 O O . THR A 1 104 ? -4.778 10.109 -10.237 1.00 91.44 104 THR A O 1
ATOM 807 N N . ARG A 1 105 ? -2.875 11.192 -10.731 1.00 87.38 105 ARG A N 1
ATOM 808 C CA . ARG A 1 105 ? -3.323 12.565 -10.480 1.00 87.38 105 ARG A CA 1
ATOM 809 C C . ARG A 1 105 ? -3.156 13.406 -11.743 1.00 87.38 105 ARG A C 1
ATOM 811 O O . ARG A 1 105 ? -2.362 13.082 -12.625 1.00 87.38 105 ARG A O 1
ATOM 818 N N . ASN A 1 106 ? -3.902 14.502 -11.827 1.00 80.06 106 ASN A N 1
ATOM 819 C CA . ASN A 1 106 ? -3.811 15.419 -12.962 1.00 80.06 106 ASN A CA 1
ATOM 820 C C . ASN A 1 106 ? -2.438 16.144 -13.016 1.00 80.06 106 ASN A C 1
ATOM 822 O O . ASN A 1 106 ? -1.828 16.423 -11.987 1.00 80.06 106 ASN A O 1
ATOM 826 N N . ALA A 1 107 ? -1.941 16.449 -14.219 1.00 56.16 107 ALA A N 1
ATOM 827 C CA . ALA A 1 107 ? -0.522 16.702 -14.523 1.00 56.16 107 ALA A CA 1
ATOM 828 C C . ALA A 1 107 ? 0.064 18.086 -14.132 1.00 56.16 107 ALA A C 1
ATOM 830 O O . ALA A 1 107 ? 1.184 18.409 -14.536 1.00 56.16 107 ALA A O 1
ATOM 831 N N . GLU A 1 108 ? -0.629 18.917 -13.347 1.00 51.47 108 GLU A N 1
ATOM 832 C CA . GLU A 1 108 ? -0.112 20.235 -12.912 1.00 51.47 108 GLU A CA 1
ATOM 833 C C . GLU A 1 108 ? 0.699 20.198 -11.600 1.00 51.47 108 GLU A C 1
ATOM 835 O O . GLU A 1 108 ? 1.178 21.232 -11.133 1.00 51.47 108 GLU A O 1
ATOM 840 N N . VAL A 1 109 ? 0.947 19.013 -11.031 1.00 48.94 109 VAL A N 1
ATOM 841 C CA . VAL A 1 109 ? 1.776 18.823 -9.826 1.00 48.94 109 VAL A CA 1
ATOM 842 C C . VAL A 1 109 ? 3.266 18.849 -10.195 1.00 48.94 109 VAL A C 1
ATOM 844 O O . VAL A 1 109 ? 3.967 17.844 -10.131 1.00 48.94 109 VAL A O 1
ATOM 847 N N . ARG A 1 110 ? 3.784 19.994 -10.653 1.00 42.97 110 ARG A N 1
ATOM 848 C CA . ARG A 1 110 ? 5.234 20.168 -10.827 1.00 42.97 110 ARG A CA 1
ATOM 849 C C . ARG A 1 110 ? 5.865 20.722 -9.552 1.00 42.97 110 ARG A C 1
ATOM 851 O O . ARG A 1 110 ? 5.605 21.864 -9.194 1.00 42.97 110 ARG A O 1
ATOM 858 N N . ARG A 1 111 ? 6.814 19.937 -9.023 1.00 43.81 111 ARG A N 1
ATOM 859 C CA . ARG A 1 111 ? 7.857 20.277 -8.036 1.00 43.81 111 ARG A CA 1
ATOM 860 C C . ARG A 1 111 ? 7.368 20.468 -6.602 1.00 43.81 111 ARG A C 1
ATOM 862 O O . ARG A 1 111 ? 7.011 21.572 -6.224 1.00 43.81 111 ARG A O 1
ATOM 869 N N . ASN A 1 112 ? 7.401 19.387 -5.824 1.00 43.56 112 ASN A N 1
ATOM 870 C CA . ASN A 1 112 ? 7.911 19.348 -4.443 1.00 43.56 112 ASN A CA 1
ATOM 871 C C . ASN A 1 112 ? 7.713 17.929 -3.879 1.00 43.56 112 ASN A C 1
ATOM 873 O O . ASN A 1 112 ? 7.046 17.724 -2.872 1.00 43.56 112 ASN A O 1
ATOM 877 N N . GLU A 1 113 ? 8.279 16.923 -4.552 1.00 49.66 113 GLU A N 1
ATOM 878 C CA . GLU A 1 113 ? 8.236 15.524 -4.089 1.00 49.66 113 GLU A CA 1
ATOM 879 C C . GLU A 1 113 ? 9.152 15.254 -2.873 1.00 49.66 113 GLU A C 1
ATOM 881 O O . GLU A 1 113 ? 9.193 14.132 -2.381 1.00 49.66 113 GLU A O 1
ATOM 886 N N . GLU A 1 114 ? 9.815 16.282 -2.327 1.00 43.03 114 GLU A N 1
ATOM 887 C CA . GLU A 1 114 ? 10.709 16.201 -1.159 1.00 43.03 114 GLU A CA 1
ATOM 888 C C . GLU A 1 114 ? 10.236 17.028 0.053 1.00 43.03 114 GLU A C 1
ATOM 890 O O . GLU A 1 114 ? 11.053 17.578 0.784 1.00 43.03 114 GLU A O 1
ATOM 895 N N . VAL A 1 115 ? 8.929 17.146 0.313 1.00 41.94 115 VAL A N 1
ATOM 896 C CA . VAL A 1 115 ? 8.457 17.775 1.567 1.00 41.94 115 VAL A CA 1
ATOM 897 C C . VAL A 1 115 ? 7.779 16.743 2.454 1.00 41.94 115 VAL A C 1
ATOM 899 O O . VAL A 1 115 ? 6.561 16.693 2.601 1.00 41.94 115 VAL A O 1
ATOM 902 N N . ALA A 1 116 ? 8.609 15.909 3.066 1.00 47.50 116 ALA A N 1
ATOM 903 C CA . ALA A 1 116 ? 8.283 15.264 4.325 1.00 47.50 116 ALA A CA 1
ATOM 904 C C . ALA A 1 116 ? 9.166 15.890 5.407 1.00 47.50 116 ALA A C 1
ATOM 906 O O . ALA A 1 116 ? 10.140 15.275 5.801 1.00 47.50 116 ALA A O 1
ATOM 907 N N . GLU A 1 117 ? 8.863 17.123 5.832 1.00 39.94 117 GLU A N 1
ATOM 908 C CA . GLU A 1 117 ? 9.271 17.687 7.132 1.00 39.94 117 GLU A CA 1
ATOM 909 C C . GLU A 1 117 ? 8.709 19.114 7.280 1.00 39.94 117 GLU A C 1
ATOM 911 O O . GLU A 1 117 ? 9.167 20.039 6.620 1.00 39.94 117 GLU A O 1
ATOM 916 N N . GLY A 1 118 ? 7.695 19.305 8.138 1.00 41.03 118 GLY A N 1
ATOM 917 C CA . GLY A 1 118 ? 7.220 20.647 8.510 1.00 41.03 118 GLY A CA 1
ATOM 918 C C . GLY A 1 118 ? 5.715 20.769 8.745 1.00 41.03 118 GLY A C 1
ATOM 919 O O . GLY A 1 118 ? 5.016 21.434 7.991 1.00 41.03 118 GLY A O 1
ATOM 920 N N . LEU A 1 119 ? 5.204 20.174 9.826 1.00 52.16 119 LEU A N 1
ATOM 921 C CA . LEU A 1 119 ? 3.782 20.171 10.220 1.00 52.16 119 LEU A CA 1
ATOM 922 C C . LEU A 1 119 ? 3.159 21.571 10.469 1.00 52.16 119 LEU A C 1
ATOM 924 O O . LEU A 1 119 ? 1.963 21.667 10.713 1.00 52.16 119 LEU A O 1
ATOM 928 N N . ILE A 1 120 ? 3.928 22.668 10.417 1.00 48.16 120 ILE A N 1
ATOM 929 C CA . ILE A 1 120 ? 3.473 24.003 10.860 1.00 48.16 120 ILE A CA 1
ATOM 930 C C . ILE A 1 120 ? 3.375 25.043 9.722 1.00 48.16 120 ILE A C 1
ATOM 932 O O . ILE A 1 120 ? 2.622 26.002 9.863 1.00 48.16 120 ILE A O 1
ATOM 936 N N . GLU A 1 121 ? 3.985 24.833 8.549 1.00 46.19 121 GLU A N 1
ATOM 937 C CA . GLU A 1 121 ? 3.751 25.698 7.365 1.00 46.19 121 GLU A CA 1
ATOM 938 C C . GLU A 1 121 ? 2.504 25.285 6.547 1.00 46.19 121 GLU A C 1
ATOM 940 O O . GLU A 1 121 ? 2.078 25.988 5.632 1.00 46.19 121 GLU A O 1
ATOM 945 N N . MET A 1 122 ? 1.861 24.166 6.908 1.00 50.03 122 MET A N 1
ATOM 946 C CA . MET A 1 122 ? 0.839 23.483 6.101 1.00 50.03 122 MET A CA 1
ATOM 947 C C . MET A 1 122 ? -0.463 24.267 5.868 1.00 50.03 122 MET A C 1
ATOM 949 O O . MET A 1 122 ? -1.113 24.054 4.852 1.00 50.03 122 MET A O 1
ATOM 953 N N . ILE A 1 123 ? -0.893 25.165 6.758 1.00 52.09 123 ILE A N 1
ATOM 954 C CA . ILE A 1 123 ? -2.271 25.697 6.695 1.00 52.09 123 ILE A CA 1
ATOM 955 C C . ILE A 1 123 ? -2.490 26.658 5.510 1.00 52.09 123 ILE A C 1
ATOM 957 O O . ILE A 1 123 ? -3.565 26.645 4.906 1.00 52.09 123 ILE A O 1
ATOM 961 N N . GLU A 1 124 ? -1.489 27.457 5.129 1.00 46.62 124 GLU A N 1
ATOM 962 C CA . GLU A 1 124 ? -1.622 28.412 4.014 1.00 46.62 124 GLU A CA 1
ATOM 963 C C . GLU A 1 124 ? -1.488 27.739 2.634 1.00 46.62 124 GLU A C 1
ATOM 965 O O . GLU A 1 124 ? -2.159 28.138 1.677 1.00 46.62 124 GLU A O 1
ATOM 970 N N . ASP A 1 125 ? -0.701 26.664 2.539 1.00 51.56 125 ASP A N 1
ATOM 971 C CA . ASP A 1 125 ? -0.501 25.891 1.305 1.00 51.56 125 ASP A CA 1
ATOM 972 C C . ASP A 1 125 ? -1.606 24.854 1.046 1.00 51.56 125 ASP A C 1
ATOM 974 O O . ASP A 1 125 ? -1.929 24.561 -0.112 1.00 51.56 125 ASP A O 1
ATOM 978 N N . VAL A 1 126 ? -2.269 24.363 2.100 1.00 49.38 126 VAL A N 1
ATOM 979 C CA . VAL A 1 126 ? -3.378 23.393 2.023 1.00 49.38 126 VAL A CA 1
ATOM 980 C C . VAL A 1 126 ? -4.531 23.893 1.147 1.00 49.38 126 VAL A C 1
ATOM 982 O O . VAL A 1 126 ? -5.097 23.116 0.377 1.00 49.38 126 VAL A O 1
ATOM 985 N N . LEU A 1 127 ? -4.861 25.191 1.178 1.00 49.34 127 LEU A N 1
ATOM 986 C CA . LEU A 1 127 ? -5.921 25.755 0.326 1.00 49.34 127 LEU A CA 1
ATOM 987 C C . LEU A 1 127 ? -5.521 25.840 -1.156 1.00 49.34 127 LEU A C 1
ATOM 989 O O . LEU A 1 127 ? -6.389 25.774 -2.028 1.00 49.34 127 LEU A O 1
ATOM 993 N N . ARG A 1 128 ? -4.223 25.966 -1.457 1.00 43.38 128 ARG A N 1
ATOM 994 C CA . ARG A 1 128 ? -3.710 26.061 -2.830 1.00 43.38 128 ARG A CA 1
ATOM 995 C C . ARG A 1 128 ? -3.522 24.671 -3.445 1.00 43.38 128 ARG A C 1
ATOM 997 O O . ARG A 1 128 ? -3.912 24.468 -4.590 1.00 43.38 128 ARG A O 1
ATOM 1004 N N . GLN A 1 129 ? -3.034 23.699 -2.672 1.00 48.44 129 GLN A N 1
ATOM 1005 C CA . GLN A 1 129 ? -2.851 22.300 -3.090 1.00 48.44 129 GLN A CA 1
ATOM 1006 C C . GLN A 1 129 ? -4.177 21.564 -3.349 1.00 48.44 129 GLN A C 1
ATOM 1008 O O . GLN A 1 129 ? -4.252 20.744 -4.268 1.00 48.44 129 GLN A O 1
ATOM 1013 N N . ARG A 1 130 ? -5.254 21.912 -2.624 1.00 45.72 130 ARG A N 1
ATOM 1014 C CA . ARG A 1 130 ? -6.591 21.300 -2.783 1.00 45.72 130 ARG A CA 1
ATOM 1015 C C . ARG A 1 130 ? -7.170 21.420 -4.197 1.00 45.72 130 ARG A C 1
ATOM 1017 O O . ARG A 1 130 ? -8.045 20.648 -4.566 1.00 45.72 130 ARG A O 1
ATOM 1024 N N . ARG A 1 131 ? -6.689 22.382 -4.992 1.00 46.69 131 ARG A N 1
ATOM 1025 C CA . ARG A 1 131 ? -7.156 22.626 -6.363 1.00 46.69 131 ARG A CA 1
ATOM 1026 C C . ARG A 1 131 ? -6.353 21.869 -7.437 1.00 46.69 131 ARG A C 1
ATOM 1028 O O . ARG A 1 131 ? -6.811 21.824 -8.572 1.00 46.69 131 ARG A O 1
ATOM 1035 N N . PHE A 1 132 ? -5.203 21.269 -7.096 1.00 52.06 132 PHE A N 1
ATOM 1036 C CA . PHE A 1 132 ? -4.252 20.705 -8.076 1.00 52.06 132 PHE A CA 1
ATOM 1037 C C . PHE A 1 132 ? -3.812 19.252 -7.811 1.00 52.06 132 PHE A C 1
ATOM 1039 O O . PHE A 1 132 ? -3.099 18.682 -8.629 1.00 52.06 132 PHE A O 1
ATOM 1046 N N . ALA A 1 133 ? -4.259 18.626 -6.717 1.00 60.41 133 ALA A N 1
ATOM 1047 C CA . ALA A 1 133 ? -3.893 17.257 -6.343 1.00 60.41 133 ALA A CA 1
ATOM 1048 C C . ALA A 1 133 ? -5.025 16.230 -6.541 1.00 60.41 133 ALA A C 1
ATOM 1050 O O . ALA A 1 133 ? -5.001 15.190 -5.900 1.00 60.41 133 ALA A O 1
ATOM 1051 N N . THR A 1 134 ? -6.034 16.471 -7.377 1.00 76.94 134 THR A N 1
ATOM 1052 C CA . THR A 1 134 ? -7.163 15.530 -7.513 1.00 76.94 134 THR A CA 1
ATOM 1053 C C . THR A 1 134 ? -6.697 14.174 -8.053 1.00 76.94 134 THR A C 1
ATOM 1055 O O . THR A 1 134 ? -6.027 14.109 -9.089 1.00 76.94 134 THR A O 1
ATOM 1058 N N . VAL A 1 135 ? -7.031 13.097 -7.335 1.00 88.25 135 VAL A N 1
ATOM 1059 C CA . VAL A 1 135 ? -6.896 11.727 -7.839 1.00 88.25 135 VAL A CA 1
ATOM 1060 C C . VAL A 1 135 ? -7.926 11.547 -8.940 1.00 88.25 135 VAL A C 1
ATOM 1062 O O . VAL A 1 135 ? -9.100 11.805 -8.723 1.00 88.25 135 VAL A O 1
ATOM 1065 N N . VAL A 1 136 ? -7.476 11.148 -10.124 1.00 91.19 136 VAL A N 1
ATOM 1066 C CA . VAL A 1 136 ? -8.351 10.939 -11.290 1.00 91.19 136 VAL A CA 1
ATOM 1067 C C . VAL A 1 136 ? -8.512 9.462 -11.631 1.00 91.19 136 VAL A C 1
ATOM 1069 O O . VAL A 1 136 ? -9.343 9.106 -12.461 1.00 91.19 136 VAL A O 1
ATOM 1072 N N . ARG A 1 137 ? -7.668 8.607 -11.043 1.00 93.94 137 ARG A N 1
ATOM 1073 C CA . ARG A 1 137 ? -7.686 7.162 -11.248 1.00 93.94 137 ARG A CA 1
ATOM 1074 C C . ARG A 1 137 ? -6.938 6.448 -10.131 1.00 93.94 137 ARG A C 1
ATOM 1076 O O . ARG A 1 137 ? -5.850 6.881 -9.748 1.00 93.94 137 ARG A O 1
ATOM 1083 N N . VAL A 1 138 ? -7.488 5.334 -9.673 1.00 96.25 138 VAL A N 1
ATOM 1084 C CA . VAL A 1 138 ? -6.846 4.376 -8.776 1.00 96.25 138 VAL A CA 1
ATOM 1085 C C . VAL A 1 138 ? -6.926 3.007 -9.419 1.00 96.25 138 VAL A C 1
ATOM 1087 O O . VAL A 1 138 ? -8.003 2.537 -9.762 1.00 96.25 138 VAL A O 1
ATOM 1090 N N . GLU A 1 139 ? -5.773 2.391 -9.608 1.00 97.69 139 GLU A N 1
ATOM 1091 C CA . GLU A 1 139 ? -5.648 1.010 -10.051 1.00 97.69 139 GLU A CA 1
ATOM 1092 C C . GLU A 1 139 ? -5.420 0.133 -8.822 1.00 97.69 139 GLU A C 1
ATOM 1094 O O . GLU A 1 139 ? -4.586 0.475 -7.979 1.00 97.69 139 GLU A O 1
ATOM 1099 N N . VAL A 1 140 ? -6.141 -0.977 -8.721 1.00 97.75 140 VAL A N 1
ATOM 1100 C CA . VAL A 1 140 ? -6.007 -1.970 -7.648 1.00 97.75 140 VAL A CA 1
ATOM 1101 C C . VAL A 1 140 ? -5.912 -3.368 -8.244 1.00 97.75 140 VAL A C 1
ATOM 1103 O O . VAL A 1 140 ? -6.444 -3.617 -9.328 1.00 97.75 140 VAL A O 1
ATOM 1106 N N . ASP A 1 141 ? -5.246 -4.273 -7.534 1.00 95.94 141 ASP A N 1
ATOM 1107 C CA . ASP A 1 141 ? -5.284 -5.704 -7.843 1.00 95.94 141 ASP A CA 1
ATOM 1108 C C . ASP A 1 141 ? -6.733 -6.232 -7.793 1.00 95.94 141 ASP A C 1
ATOM 1110 O O . ASP A 1 141 ? -7.468 -5.949 -6.845 1.00 95.94 141 ASP A O 1
ATOM 1114 N N . GLU A 1 142 ? -7.138 -7.021 -8.791 1.00 95.44 142 GLU A N 1
ATOM 1115 C CA . GLU A 1 142 ? -8.416 -7.752 -8.823 1.00 95.44 142 GLU A CA 1
ATOM 1116 C C . GLU A 1 142 ? -8.639 -8.620 -7.573 1.00 95.44 142 GLU A C 1
ATOM 1118 O O . GLU A 1 142 ? -9.778 -8.811 -7.138 1.00 95.44 142 GLU A O 1
ATOM 1123 N N . ALA A 1 143 ? -7.565 -9.142 -6.971 1.00 94.81 143 ALA A N 1
ATOM 1124 C CA . ALA A 1 143 ? -7.651 -9.945 -5.753 1.00 94.81 143 ALA A CA 1
ATOM 1125 C C . ALA A 1 143 ? -7.862 -9.111 -4.474 1.00 94.81 143 ALA A C 1
ATOM 1127 O O . ALA A 1 143 ? -8.139 -9.688 -3.419 1.00 94.81 143 ALA A O 1
ATOM 1128 N N . MET A 1 144 ? -7.771 -7.776 -4.547 1.00 96.75 144 MET A N 1
ATOM 1129 C CA . MET A 1 144 ? -7.875 -6.902 -3.379 1.00 96.75 144 MET A CA 1
ATOM 1130 C C . MET A 1 144 ? -9.243 -7.056 -2.694 1.00 96.75 144 MET A C 1
ATOM 1132 O O . MET A 1 144 ? -10.276 -6.932 -3.357 1.00 96.75 144 MET A O 1
ATOM 1136 N N . PRO A 1 145 ? -9.318 -7.261 -1.368 1.00 96.38 145 PRO A N 1
ATOM 1137 C CA . PRO A 1 145 ? -10.593 -7.355 -0.662 1.00 96.38 145 PRO A CA 1
ATOM 1138 C C . PRO A 1 145 ? -11.449 -6.089 -0.808 1.00 96.38 145 PRO A C 1
ATOM 1140 O O . PRO A 1 145 ? -10.934 -4.970 -0.799 1.00 96.38 145 PRO A O 1
ATOM 1143 N N . GLU A 1 146 ? -12.771 -6.258 -0.889 1.00 95.50 146 GLU A N 1
ATOM 1144 C CA . GLU A 1 146 ? -13.732 -5.148 -1.020 1.00 95.50 146 GLU A CA 1
ATOM 1145 C C . GLU A 1 146 ? -13.577 -4.111 0.105 1.00 95.50 146 GLU A C 1
ATOM 1147 O O . GLU A 1 146 ? -13.576 -2.917 -0.158 1.00 95.50 146 GLU A O 1
ATOM 1152 N N . GLU A 1 147 ? -13.330 -4.550 1.344 1.00 94.88 147 GLU A N 1
ATOM 1153 C CA . GLU A 1 147 ? -13.099 -3.656 2.490 1.00 94.88 147 GLU A CA 1
ATOM 1154 C C . GLU A 1 147 ? -11.908 -2.706 2.270 1.00 94.88 147 GLU A C 1
ATOM 1156 O O . GLU A 1 147 ? -11.978 -1.524 2.613 1.00 94.88 147 GLU A O 1
ATOM 1161 N N . VAL A 1 148 ? -10.823 -3.201 1.667 1.00 95.06 148 VAL A N 1
ATOM 1162 C CA . VAL A 1 148 ? -9.631 -2.394 1.371 1.00 95.06 148 VAL A CA 1
ATOM 1163 C C . VAL A 1 148 ? -9.918 -1.431 0.218 1.00 95.06 148 VAL A C 1
ATOM 1165 O O . VAL A 1 148 ? -9.543 -0.260 0.293 1.00 95.06 148 VAL A O 1
ATOM 1168 N N . ARG A 1 149 ? -10.648 -1.888 -0.808 1.00 95.81 149 ARG A N 1
ATOM 1169 C CA . ARG A 1 149 ? -11.103 -1.050 -1.929 1.00 95.81 149 ARG A CA 1
ATOM 1170 C C . ARG A 1 149 ? -11.986 0.100 -1.451 1.00 95.81 149 ARG A C 1
ATOM 1172 O O . ARG A 1 149 ? -11.686 1.253 -1.750 1.00 95.81 149 ARG A O 1
ATOM 1179 N N . SER A 1 150 ? -13.020 -0.191 -0.664 1.00 94.56 150 SER A N 1
ATOM 1180 C CA . SER A 1 150 ? -13.932 0.823 -0.125 1.00 94.56 150 SER A CA 1
ATOM 1181 C C . SER A 1 150 ? -13.201 1.845 0.741 1.00 94.56 150 SER A C 1
ATOM 1183 O O . SER A 1 150 ? -13.473 3.039 0.639 1.00 94.56 150 SER A O 1
ATOM 1185 N N . MET A 1 151 ? -12.226 1.403 1.541 1.00 92.44 151 MET A N 1
ATOM 1186 C CA . MET A 1 151 ? -11.388 2.311 2.323 1.00 92.44 151 MET A CA 1
ATOM 1187 C C . MET A 1 151 ? -10.557 3.232 1.417 1.00 92.44 151 MET A C 1
ATOM 1189 O O . MET A 1 151 ? -10.511 4.434 1.665 1.00 92.44 151 MET A O 1
ATOM 1193 N N . LEU A 1 152 ? -9.947 2.715 0.340 1.00 93.88 152 LEU A N 1
ATOM 1194 C CA . LEU A 1 152 ? -9.210 3.550 -0.616 1.00 93.88 152 LEU A CA 1
ATOM 1195 C C . LEU A 1 152 ? -10.130 4.572 -1.294 1.00 93.88 152 LEU A C 1
ATOM 1197 O O . LEU A 1 152 ? -9.736 5.726 -1.438 1.00 93.88 152 LEU A O 1
ATOM 1201 N N . VAL A 1 153 ? -11.346 4.169 -1.673 1.00 94.19 153 VAL A N 1
ATOM 1202 C CA . VAL A 1 153 ? -12.354 5.059 -2.271 1.00 94.19 153 VAL A CA 1
ATOM 1203 C C . VAL A 1 153 ? -12.717 6.198 -1.315 1.00 94.19 153 VAL A C 1
ATOM 1205 O O . VAL A 1 153 ? -12.680 7.366 -1.705 1.00 94.19 153 VAL A O 1
ATOM 1208 N N . GLU A 1 154 ? -13.001 5.871 -0.052 1.00 91.94 154 GLU A N 1
ATOM 1209 C CA . GLU A 1 154 ? -13.350 6.847 0.982 1.00 91.94 154 GLU A CA 1
ATOM 1210 C C . GLU A 1 154 ? -12.190 7.806 1.278 1.00 91.94 154 GLU A C 1
ATOM 1212 O O . GLU A 1 154 ? -12.360 9.024 1.223 1.00 91.94 154 GLU A O 1
ATOM 1217 N N . GLN A 1 155 ? -11.000 7.273 1.563 1.00 89.38 155 GLN A N 1
ATOM 1218 C CA . GLN A 1 155 ? -9.858 8.075 2.010 1.00 89.38 155 GLN A CA 1
ATOM 1219 C C . GLN A 1 155 ? -9.226 8.912 0.892 1.00 89.38 155 GLN A C 1
ATOM 1221 O O . GLN A 1 155 ? -8.623 9.950 1.166 1.00 89.38 155 GLN A O 1
ATOM 1226 N N . LEU A 1 156 ? -9.348 8.482 -0.368 1.00 89.19 156 LEU A N 1
ATOM 1227 C CA . LEU A 1 156 ? -8.879 9.255 -1.522 1.00 89.19 156 LEU A CA 1
ATOM 1228 C C . LEU A 1 156 ? -9.933 10.230 -2.062 1.00 89.19 156 LEU A C 1
ATOM 1230 O O . LEU A 1 156 ? -9.623 10.961 -3.003 1.00 89.19 156 LEU A O 1
ATOM 1234 N N . GLU A 1 157 ? -11.129 10.267 -1.463 1.00 89.88 157 GLU A N 1
ATOM 1235 C CA . GLU A 1 157 ? -12.261 11.106 -1.878 1.00 89.88 157 GLU A CA 1
ATOM 1236 C C . GLU A 1 157 ? -12.624 10.923 -3.367 1.00 89.88 157 GLU A C 1
ATOM 1238 O O . GLU A 1 157 ? -12.938 11.887 -4.070 1.00 89.88 157 GLU A O 1
ATOM 1243 N N . ILE A 1 158 ? -12.568 9.682 -3.859 1.00 91.50 158 ILE A N 1
ATOM 1244 C CA . ILE A 1 158 ? -12.896 9.335 -5.249 1.00 91.50 158 ILE A CA 1
ATOM 1245 C C . ILE A 1 158 ? -14.252 8.640 -5.348 1.00 91.50 158 ILE A C 1
ATOM 1247 O O . ILE A 1 158 ? -14.845 8.207 -4.364 1.00 91.50 158 ILE A O 1
ATOM 1251 N N . SER A 1 159 ? -14.745 8.510 -6.571 1.00 93.00 159 SER A N 1
ATOM 1252 C CA . SER A 1 159 ? -15.892 7.677 -6.906 1.00 93.00 159 SER A CA 1
ATOM 1253 C C . SER A 1 159 ? -15.461 6.301 -7.418 1.00 93.00 159 SER A C 1
ATOM 1255 O O . SER A 1 159 ? -14.375 6.135 -7.967 1.00 93.00 159 SER A O 1
ATOM 1257 N N . GLU A 1 160 ? -16.374 5.330 -7.368 1.00 92.38 160 GLU A N 1
ATOM 1258 C CA . GLU A 1 160 ? -16.190 3.992 -7.965 1.00 92.38 160 GLU A CA 1
ATOM 1259 C C . GLU A 1 160 ? -15.836 4.028 -9.464 1.00 92.38 160 GLU A C 1
ATOM 1261 O O . GLU A 1 160 ? -15.273 3.087 -10.005 1.00 92.38 160 GLU A O 1
ATOM 1266 N N . ARG A 1 161 ? -16.148 5.125 -10.169 1.00 94.38 161 ARG A N 1
ATOM 1267 C CA . ARG A 1 161 ? -15.801 5.290 -11.593 1.00 94.38 161 ARG A CA 1
ATOM 1268 C C . ARG A 1 161 ? -14.316 5.556 -11.820 1.00 94.38 161 ARG A C 1
ATOM 1270 O O . ARG A 1 161 ? -13.845 5.435 -12.948 1.00 94.38 161 ARG A O 1
ATOM 1277 N N . GLU A 1 162 ? -13.620 5.992 -10.779 1.00 95.44 162 GLU A N 1
ATOM 1278 C CA . GLU A 1 162 ? -12.188 6.271 -10.791 1.00 95.44 162 GLU A CA 1
ATOM 1279 C C . GLU A 1 162 ? -11.387 5.079 -10.250 1.00 95.44 162 GLU A C 1
ATOM 1281 O O . GLU A 1 162 ? -10.163 5.098 -10.351 1.00 95.44 162 GLU A O 1
ATOM 1286 N N . LEU A 1 163 ? -12.053 4.040 -9.729 1.00 96.75 163 LEU A N 1
ATOM 1287 C CA . LEU A 1 163 ? -11.445 2.789 -9.287 1.00 96.75 163 LEU A CA 1
ATOM 1288 C C . LEU A 1 163 ? -11.417 1.769 -10.438 1.00 96.75 163 LEU A C 1
ATOM 1290 O O . LEU A 1 163 ? -12.425 1.519 -11.094 1.00 96.75 163 LEU A O 1
ATOM 1294 N N . PHE A 1 164 ? -10.252 1.176 -10.686 1.00 97.25 164 PHE A N 1
ATOM 1295 C CA . PHE A 1 164 ? -10.029 0.196 -11.744 1.00 97.25 164 PHE A CA 1
ATOM 1296 C C . PHE A 1 164 ? -9.379 -1.051 -11.155 1.00 97.25 164 PHE A C 1
ATOM 1298 O O . PHE A 1 164 ? -8.231 -1.007 -10.720 1.00 97.25 164 PHE A O 1
ATOM 1305 N N . GLU A 1 165 ? -10.104 -2.161 -11.191 1.00 97.00 165 GLU A N 1
ATOM 1306 C CA . GLU A 1 165 ? -9.574 -3.489 -10.884 1.00 97.00 165 GLU A CA 1
ATOM 1307 C C . GLU A 1 165 ? -8.835 -4.014 -12.115 1.00 97.00 165 GLU A C 1
ATOM 1309 O O . GLU A 1 165 ? -9.393 -4.031 -13.216 1.00 97.00 165 GLU A O 1
ATOM 1314 N N . LEU A 1 166 ? -7.563 -4.367 -11.945 1.00 96.31 166 LEU A N 1
ATOM 1315 C CA . LEU A 1 166 ? -6.700 -4.843 -13.020 1.00 96.31 166 LEU A CA 1
ATOM 1316 C C . LEU A 1 166 ? -5.930 -6.088 -12.568 1.00 96.31 166 LEU A C 1
ATOM 1318 O O . LEU A 1 166 ? -5.557 -6.184 -11.396 1.00 96.31 166 LEU A O 1
ATOM 1322 N N . PRO A 1 167 ? -5.629 -7.018 -13.490 1.00 93.94 167 PRO A N 1
ATOM 1323 C CA . PRO A 1 167 ? -4.783 -8.152 -13.166 1.00 93.94 167 PRO A CA 1
ATOM 1324 C C . PRO A 1 167 ? -3.364 -7.671 -12.848 1.00 93.94 167 PRO A C 1
ATOM 1326 O O . PRO A 1 167 ? -2.842 -6.747 -13.480 1.00 93.94 167 PRO A O 1
ATOM 1329 N N . GLU A 1 168 ? -2.703 -8.328 -11.897 1.00 89.25 168 GLU A N 1
ATOM 1330 C CA . GLU A 1 168 ? -1.295 -8.057 -11.633 1.00 89.25 168 GLU A CA 1
ATOM 1331 C C . GLU A 1 168 ? -0.381 -8.442 -12.821 1.00 89.25 168 GLU A C 1
ATOM 1333 O O . GLU A 1 168 ? -0.624 -9.450 -13.495 1.00 89.25 168 GLU A O 1
ATOM 1338 N N . PRO A 1 169 ? 0.744 -7.728 -13.034 1.00 91.94 169 PRO A N 1
ATOM 1339 C CA . PRO A 1 169 ? 1.204 -6.565 -12.274 1.00 91.94 169 PRO A CA 1
ATOM 1340 C C . PRO A 1 169 ? 0.576 -5.248 -12.748 1.00 91.94 169 PRO A C 1
ATOM 1342 O O . PRO A 1 169 ? 0.469 -4.989 -13.945 1.00 91.94 169 PRO A O 1
ATOM 1345 N N . LEU A 1 170 ? 0.259 -4.364 -11.797 1.00 93.50 170 LEU A N 1
ATOM 1346 C CA . LEU A 1 170 ? -0.194 -3.002 -12.101 1.00 93.50 170 LEU A CA 1
ATOM 1347 C C . LEU A 1 170 ? 0.918 -2.181 -12.760 1.00 93.50 170 LEU A C 1
ATOM 1349 O O . LEU A 1 170 ? 2.097 -2.459 -12.559 1.00 93.50 170 LEU A O 1
ATOM 1353 N N . GLY A 1 171 ? 0.580 -1.130 -13.502 1.00 88.50 171 GLY A N 1
ATOM 1354 C CA . GLY A 1 171 ? 1.601 -0.183 -13.936 1.00 88.50 171 GLY A CA 1
ATOM 1355 C C . GLY A 1 171 ? 2.660 -0.754 -14.883 1.00 88.50 171 GLY A C 1
ATOM 1356 O O . GLY A 1 171 ? 3.859 -0.602 -14.650 1.00 88.50 171 GLY A O 1
ATOM 1357 N N . LEU A 1 172 ? 2.222 -1.477 -15.915 1.00 85.88 172 LEU A N 1
ATOM 1358 C CA . LEU A 1 172 ? 3.105 -2.146 -16.878 1.00 85.88 172 LEU A CA 1
ATOM 1359 C C . LEU A 1 172 ? 4.055 -1.193 -17.628 1.00 85.88 172 LEU A C 1
ATOM 1361 O O . LEU A 1 172 ? 5.075 -1.632 -18.151 1.00 85.88 172 LEU A O 1
ATOM 1365 N N . ASP A 1 173 ? 3.729 0.097 -17.671 1.00 81.50 173 ASP A N 1
ATOM 1366 C CA . ASP A 1 173 ? 4.561 1.170 -18.215 1.00 81.50 173 ASP A CA 1
ATOM 1367 C C . ASP A 1 173 ? 5.912 1.305 -17.500 1.00 81.50 173 ASP A C 1
ATOM 1369 O O . ASP A 1 173 ? 6.888 1.670 -18.143 1.00 81.50 173 ASP A O 1
ATOM 1373 N N . ASP A 1 174 ? 6.007 0.934 -16.219 1.00 77.12 174 ASP A N 1
ATOM 1374 C CA . ASP A 1 174 ? 7.250 1.059 -15.443 1.00 77.12 174 ASP A CA 1
ATOM 1375 C C . ASP A 1 174 ? 8.301 -0.025 -15.780 1.00 77.12 174 ASP A C 1
ATOM 1377 O O . ASP A 1 174 ? 9.388 -0.036 -15.199 1.00 77.12 174 ASP A O 1
ATOM 1381 N N . TYR A 1 175 ? 7.984 -0.976 -16.669 1.00 72.19 175 TYR A N 1
ATOM 1382 C CA . TYR A 1 175 ? 8.914 -2.028 -17.104 1.00 72.19 175 TYR A CA 1
ATOM 1383 C C . TYR A 1 175 ? 9.703 -1.674 -18.379 1.00 72.19 175 TYR A C 1
ATOM 1385 O O . TYR A 1 175 ? 10.594 -2.448 -18.742 1.00 72.19 175 TYR A O 1
ATOM 1393 N N . PHE A 1 176 ? 9.386 -0.562 -19.057 1.00 61.56 176 PHE A N 1
ATOM 1394 C CA . PHE A 1 176 ? 9.925 -0.201 -20.379 1.00 61.56 176 PHE A CA 1
ATOM 1395 C C . PHE A 1 176 ? 10.710 1.114 -20.392 1.00 61.56 176 PHE A C 1
ATOM 1397 O O . PHE A 1 176 ? 10.327 2.058 -19.668 1.00 61.56 176 PHE A O 1
#

Foldseek 3Di:
DPPQWAKDKDDPVGADDDADAFWKWKWWWWDDPNDIITIITTQDLVADQWQFDFPDDDPVPCSVPPDPRGPPPDTDGSLVVCQVVVCVNVPPIGTPDIWMKHWHFDDPPPDDPPPPDDPPVCPVCVVVVVVGGQTQAMEIELPDDPVSVVVCCVSSVHDPVRYHHDHPDPPPVSND

InterPro domains:
  IPR003414 Polyphosphate kinase [PTHR30218] (2-175)
  IPR024953 Polyphosphate kinase middle domain [PF02503] (2-176)
  IPR036830 Polyphosphate kinase middle domain superfamily [G3DSA:3.30.1840.10] (1-175)

Sequence (176 aa):
MLPTLTPLTFDPAHPFPFISNLSLSLAVLTVDDGTKKFSRVKLPENRPRLIPIVDGEVPRGAIDEPSQHADADKFVRLEAVIAANVNLLFPNVEVLDCSTFRVTRNAEVRRNEEVAEGLIEMIEDVLRQRRFATVVRVEVDEAMPEEVRSMLVEQLEISERELFELPEPLGLDDYF

Organism: Halorubrum vacuolatum (NCBI:txid63740)

Radius of gyration: 17.71 Å; chains: 1; bounding box: 44×48×40 Å

Secondary structure (DSSP, 8-state):
-TTS---EEEBTTBPPPPPPTT-EEEEEEEEETTEEEEEEEEPPTTS-SEEEEESSPPPTTGGGS--TTEEEEEEEEHHHHHHHTGGGTSTTSEEEEEEEEEEEE-TT--S-TT--S-TTSHHHHHHHHTTT--EEEEEEETTS-HHHHHHHHHHTT--GGGEEEEPSSS-GGGG-

pLDDT: mean 79.39, std 18.64, range [39.94, 97.75]